Protein AF-A0A2P6SE26-F1 (afdb_monomer_lite)

InterPro domains:
  IPR000719 Protein kinase domain [PF00069] (1-73)
  IPR000719 Protein kinase domain [PS50011] (1-75)
  IPR008271 Serine/threonine-protein kinase, active site [PS00108] (44-56)
  IPR011009 Protein kinase-like domain superfamily [SSF56112] (1-74)
  IPR051343 G-type lectin S-receptor-like kinases and EP1-like glycoproteins [PTHR47976] (1-72)

Sequence (75 aa):
MNRGSLEKVLFGNGPVLDWEKRYGIVLGMARGLAYLHSGCNPKIVHCDIKPENILLHDDLQVKISDFGVSKFISY

Foldseek 3Di:
DPQAFQCCQPPNPHDDDDPVLVVLLVVLVVVQQCCQQPVDVQRKDQVDDDRNQWTADPVSRIDGHDSVPMDGDDD

Secondary structure (DSSP, 8-state):
--S-BHHHHHTSSPPPPPHHHHHHHHHHHHHHHHIIIIISSSEEE-S--SGGGEEE-TTS-EEE---TT-EEE--

pLDDT: mean 91.05, std 9.77, range [51.59, 98.31]

Organism: Rosa chinensis (NCBI:txid74649)

Radius of gyration: 13.22 Å; chains: 1; bounding box: 33×21×35 Å

Structure (mmCIF, N/CA/C/O backbone):
data_AF-A0A2P6SE26-F1
#
_entry.id   AF-A0A2P6SE26-F1
#
loop_
_atom_site.group_PDB
_atom_site.id
_atom_site.type_symbol
_atom_site.label_atom_id
_atom_site.label_alt_id
_atom_site.label_comp_id
_atom_site.label_asym_id
_atom_site.label_entity_id
_atom_site.label_seq_id
_atom_site.pdbx_PDB_ins_code
_atom_site.Cartn_x
_atom_site.Cartn_y
_atom_site.Cartn_z
_atom_site.occupancy
_atom_site.B_iso_or_equiv
_atom_site.auth_seq_id
_atom_site.auth_comp_id
_atom_site.auth_asym_id
_atom_site.auth_atom_id
_atom_site.pdbx_PDB_model_num
ATOM 1 N N . MET A 1 1 ? 11.722 -9.160 2.325 1.00 51.59 1 MET A N 1
ATOM 2 C CA . MET A 1 1 ? 11.060 -8.001 1.682 1.00 51.59 1 MET A CA 1
ATOM 3 C C . MET A 1 1 ? 11.931 -7.658 0.497 1.00 51.59 1 MET A C 1
ATOM 5 O O . MET A 1 1 ? 13.003 -7.114 0.707 1.00 51.59 1 MET A O 1
ATOM 9 N N . ASN A 1 2 ? 11.555 -8.094 -0.702 1.00 59.06 2 ASN A N 1
ATOM 10 C CA . ASN A 1 2 ? 12.538 -8.274 -1.775 1.00 59.06 2 ASN A CA 1
ATOM 11 C C . ASN A 1 2 ? 12.551 -7.144 -2.818 1.00 59.06 2 ASN A C 1
ATOM 13 O O . ASN A 1 2 ? 13.474 -7.095 -3.621 1.00 59.06 2 ASN A O 1
ATOM 17 N N . ARG A 1 3 ? 11.607 -6.185 -2.772 1.00 66.38 3 ARG A N 1
ATOM 18 C CA . ARG A 1 3 ? 11.577 -5.028 -3.696 1.00 66.38 3 ARG A CA 1
ATOM 19 C C . ARG A 1 3 ? 11.614 -3.649 -3.029 1.00 66.38 3 ARG A C 1
ATOM 21 O O . ARG A 1 3 ? 11.650 -2.642 -3.726 1.00 66.38 3 ARG A O 1
ATOM 28 N N . GLY A 1 4 ? 11.668 -3.590 -1.698 1.00 86.38 4 GLY A N 1
ATOM 29 C CA . GLY A 1 4 ? 11.706 -2.325 -0.957 1.00 86.38 4 GLY A CA 1
ATOM 30 C C . GLY A 1 4 ? 10.382 -1.551 -1.0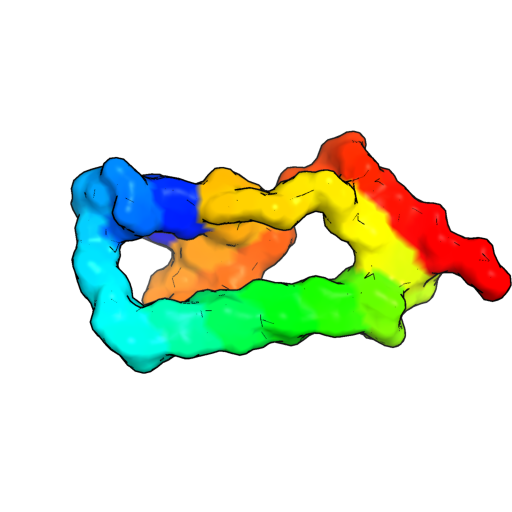03 1.00 86.38 4 GLY A C 1
ATOM 31 O O . GLY A 1 4 ? 9.3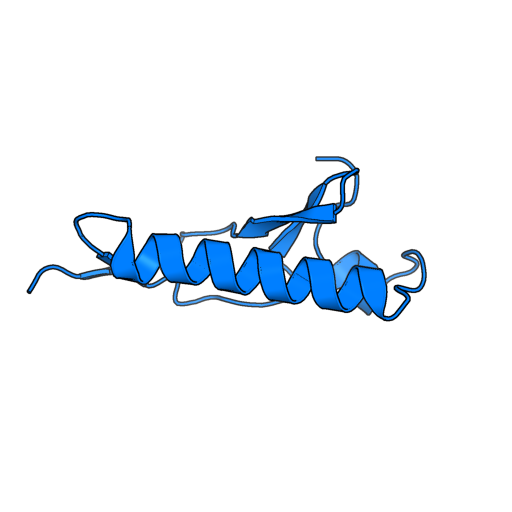12 -2.157 -1.088 1.00 86.38 4 GLY A O 1
ATOM 32 N N . SER A 1 5 ? 10.465 -0.223 -0.890 1.00 92.62 5 SER A N 1
ATOM 33 C CA . SER A 1 5 ? 9.324 0.697 -0.955 1.00 92.62 5 SER A CA 1
ATOM 34 C C . SER A 1 5 ? 8.862 0.936 -2.396 1.00 92.62 5 SER A C 1
ATOM 36 O O . SER A 1 5 ? 9.637 0.829 -3.349 1.00 92.62 5 SER A O 1
ATOM 38 N N . LEU A 1 6 ? 7.596 1.315 -2.559 1.00 93.44 6 LEU A N 1
ATOM 39 C CA . LEU A 1 6 ? 7.022 1.738 -3.832 1.00 93.44 6 LEU A CA 1
ATOM 40 C C . LEU A 1 6 ? 7.711 3.007 -4.355 1.00 93.44 6 LEU A C 1
ATOM 42 O O . LEU A 1 6 ? 7.873 3.143 -5.563 1.00 93.44 6 LEU A O 1
ATOM 46 N N . GLU A 1 7 ? 8.178 3.889 -3.467 1.00 94.31 7 GLU A N 1
ATOM 47 C CA . GLU A 1 7 ? 9.002 5.059 -3.812 1.00 94.31 7 GLU A CA 1
ATOM 48 C C . GLU A 1 7 ? 10.222 4.677 -4.670 1.00 94.31 7 GLU A C 1
ATOM 50 O O . GLU A 1 7 ? 10.379 5.213 -5.768 1.00 94.31 7 GLU A O 1
ATOM 55 N N . LYS A 1 8 ? 11.000 3.663 -4.265 1.00 90.94 8 LYS A N 1
ATOM 56 C CA . LYS A 1 8 ? 12.165 3.184 -5.033 1.00 90.94 8 LYS A CA 1
ATOM 57 C C . LYS A 1 8 ? 11.800 2.663 -6.417 1.00 90.94 8 LYS A C 1
ATOM 59 O O . LYS A 1 8 ? 12.616 2.733 -7.333 1.00 90.94 8 LYS A O 1
ATOM 64 N N . VAL A 1 9 ? 10.597 2.116 -6.570 1.00 90.06 9 VAL A N 1
ATOM 65 C CA . VAL A 1 9 ? 10.122 1.577 -7.848 1.00 90.06 9 VAL A CA 1
ATOM 66 C C . VAL A 1 9 ? 9.567 2.672 -8.756 1.00 90.06 9 VAL A C 1
ATOM 68 O O . VAL A 1 9 ? 9.765 2.604 -9.964 1.00 90.06 9 VAL A O 1
ATOM 71 N N . LEU A 1 10 ? 8.892 3.678 -8.197 1.00 90.94 10 LEU A N 1
ATOM 72 C CA . LEU A 1 10 ? 8.300 4.774 -8.966 1.00 90.94 10 LEU A CA 1
ATOM 73 C C . LEU A 1 10 ? 9.316 5.848 -9.368 1.00 90.94 10 LEU A C 1
ATOM 75 O O . LEU A 1 10 ? 9.197 6.398 -10.460 1.00 90.94 10 LEU A O 1
ATOM 79 N N . PHE A 1 11 ? 10.276 6.157 -8.494 1.00 91.00 11 PHE A N 1
ATOM 80 C CA . PHE A 1 11 ? 11.188 7.297 -8.656 1.00 91.00 11 PHE A CA 1
ATOM 81 C C . PHE A 1 11 ? 12.670 6.908 -8.688 1.00 91.00 11 PHE A C 1
ATOM 83 O O . PHE A 1 11 ? 13.508 7.728 -9.055 1.00 91.00 11 PHE A O 1
ATOM 90 N N . GLY A 1 12 ? 13.004 5.673 -8.308 1.00 87.25 12 GLY A N 1
ATOM 91 C CA . GLY A 1 12 ? 14.359 5.138 -8.413 1.00 87.25 12 GLY A CA 1
ATOM 92 C C . GLY A 1 12 ? 14.603 4.390 -9.725 1.00 87.25 12 GLY A C 1
ATOM 93 O O . GLY A 1 12 ? 13.812 4.431 -10.663 1.00 87.25 12 GLY A O 1
ATOM 94 N N . ASN A 1 13 ? 15.690 3.619 -9.761 1.00 83.94 13 ASN A N 1
ATOM 95 C CA . ASN A 1 13 ? 16.044 2.756 -10.897 1.00 83.94 13 ASN A CA 1
ATOM 96 C C . ASN A 1 13 ? 15.308 1.399 -10.864 1.00 83.94 13 ASN A C 1
ATOM 98 O O . ASN A 1 13 ? 15.871 0.367 -11.233 1.00 83.94 13 ASN A O 1
ATOM 102 N N . GLY A 1 14 ? 14.078 1.377 -10.347 1.00 77.75 14 GLY A N 1
ATOM 103 C CA . GLY A 1 14 ? 13.245 0.180 -10.305 1.00 77.75 14 GLY A CA 1
ATOM 104 C C . GLY A 1 14 ? 12.696 -0.211 -11.683 1.00 77.75 14 GLY A C 1
ATOM 105 O O . GLY A 1 14 ? 12.788 0.553 -12.645 1.00 77.75 14 GLY A O 1
ATOM 106 N N . PRO A 1 15 ? 12.110 -1.414 -11.811 1.00 83.00 15 PRO A N 1
ATOM 107 C CA . PRO A 1 15 ? 11.482 -1.829 -13.056 1.00 83.00 15 PRO A CA 1
ATOM 108 C C . PRO A 1 15 ? 10.273 -0.943 -13.376 1.00 83.00 15 PRO A C 1
ATOM 110 O O . PRO A 1 15 ? 9.462 -0.644 -12.498 1.00 83.00 15 PRO A O 1
ATOM 113 N N . VAL A 1 16 ? 10.101 -0.600 -14.655 1.00 87.38 16 VAL A N 1
ATOM 114 C CA . VAL A 1 16 ? 8.897 0.097 -15.119 1.00 87.38 16 VAL A CA 1
ATOM 115 C C . VAL A 1 16 ? 7.677 -0.788 -14.868 1.00 87.38 16 VAL A C 1
ATOM 117 O O . VAL A 1 16 ? 7.594 -1.926 -15.335 1.00 87.38 16 VAL A O 1
ATOM 120 N N . LEU A 1 17 ? 6.714 -0.250 -14.123 1.00 90.00 17 LEU A N 1
ATOM 121 C CA . LEU A 1 17 ? 5.445 -0.916 -13.865 1.00 90.00 17 LEU A CA 1
ATOM 122 C C . LEU A 1 17 ? 4.518 -0.726 -15.066 1.00 90.00 17 LEU A C 1
ATOM 124 O O . LEU A 1 17 ? 4.147 0.408 -15.390 1.00 90.00 17 LEU A O 1
ATOM 128 N N . ASP A 1 18 ? 4.122 -1.831 -15.693 1.00 92.88 18 ASP A N 1
ATOM 129 C CA . ASP A 1 18 ? 2.996 -1.856 -16.626 1.00 92.88 18 ASP A CA 1
ATOM 130 C C . ASP A 1 18 ? 1.664 -1.600 -15.897 1.00 92.88 18 ASP A C 1
ATOM 132 O O . ASP A 1 18 ? 1.595 -1.500 -14.666 1.00 92.88 18 ASP A O 1
ATOM 136 N N . TRP A 1 19 ? 0.595 -1.434 -16.674 1.00 95.12 19 TRP A N 1
ATOM 137 C CA . TRP A 1 19 ? -0.718 -1.101 -16.132 1.00 95.12 19 TRP A CA 1
ATOM 138 C C . TRP A 1 19 ? -1.258 -2.164 -15.168 1.00 95.12 19 TRP A C 1
ATOM 140 O O . TRP A 1 19 ? -1.785 -1.817 -14.113 1.00 95.12 19 TRP A O 1
ATOM 150 N N . GLU A 1 20 ? -1.089 -3.443 -15.498 1.00 93.31 20 GLU A N 1
ATOM 151 C CA . GLU A 1 20 ? -1.565 -4.556 -14.675 1.00 93.31 20 GLU A CA 1
ATOM 152 C C . GLU A 1 20 ? -0.907 -4.541 -13.290 1.00 93.31 20 GLU A C 1
ATOM 154 O O . GLU A 1 20 ? -1.593 -4.607 -12.266 1.00 93.31 20 GLU A O 1
ATOM 159 N N . LYS A 1 21 ? 0.414 -4.331 -13.237 1.00 91.50 21 LYS A N 1
ATOM 160 C CA . LYS A 1 21 ? 1.153 -4.193 -11.977 1.00 91.50 21 LYS A CA 1
ATOM 161 C C . LYS A 1 21 ? 0.688 -2.985 -11.172 1.00 91.50 21 LYS A C 1
ATOM 163 O O . LYS A 1 21 ? 0.487 -3.104 -9.964 1.00 91.50 21 LYS A O 1
ATOM 168 N N . ARG A 1 22 ? 0.493 -1.827 -11.815 1.00 93.31 22 ARG A N 1
ATOM 169 C CA . ARG A 1 22 ? -0.011 -0.612 -11.142 1.00 93.31 22 ARG A CA 1
ATOM 170 C C . ARG A 1 22 ? -1.390 -0.847 -10.538 1.00 93.31 22 ARG A C 1
ATOM 172 O O . ARG A 1 22 ? -1.618 -0.489 -9.385 1.00 93.31 22 ARG A O 1
ATOM 179 N N . TYR A 1 23 ? -2.282 -1.477 -11.295 1.00 94.44 23 TYR A N 1
ATOM 180 C CA . TYR A 1 23 ? -3.623 -1.807 -10.833 1.00 94.44 23 TYR A CA 1
ATOM 181 C C . TYR A 1 23 ? -3.588 -2.762 -9.635 1.00 94.44 23 TYR A C 1
ATOM 183 O O . TYR A 1 23 ? -4.242 -2.498 -8.626 1.00 94.44 23 TYR A O 1
ATOM 191 N N . GLY A 1 24 ? -2.768 -3.815 -9.697 1.00 93.69 24 GLY A N 1
ATOM 192 C CA . GLY A 1 24 ? -2.566 -4.741 -8.580 1.00 93.69 24 GLY A CA 1
ATOM 193 C C . GLY A 1 24 ? -2.080 -4.039 -7.309 1.00 93.69 24 GLY A C 1
ATOM 194 O O . GLY A 1 24 ? -2.607 -4.295 -6.225 1.00 93.69 24 GLY A O 1
ATOM 195 N N . ILE A 1 25 ? -1.145 -3.092 -7.447 1.00 93.44 25 ILE A N 1
ATOM 196 C CA . ILE A 1 25 ? -0.634 -2.297 -6.323 1.00 93.44 25 ILE A CA 1
ATOM 197 C C . ILE A 1 25 ? -1.749 -1.448 -5.701 1.00 93.44 25 ILE A C 1
ATOM 199 O O . ILE A 1 25 ? -1.978 -1.531 -4.494 1.00 93.44 25 ILE A O 1
ATOM 203 N N . VAL A 1 26 ? -2.480 -0.674 -6.510 1.00 95.31 26 VAL A N 1
ATOM 204 C CA . VAL A 1 26 ? -3.577 0.186 -6.027 1.00 95.31 26 VAL A CA 1
ATOM 205 C C . VAL A 1 26 ? -4.672 -0.644 -5.355 1.00 95.31 26 VAL A C 1
ATOM 207 O O . VAL A 1 26 ? -5.154 -0.280 -4.281 1.00 95.31 26 VAL A O 1
ATOM 210 N N . LEU A 1 27 ? -5.031 -1.792 -5.934 1.00 96.00 27 LEU A N 1
ATOM 211 C CA . LEU A 1 27 ? -6.016 -2.701 -5.355 1.00 96.00 27 LEU A CA 1
ATOM 212 C C . LEU A 1 27 ? -5.544 -3.275 -4.010 1.00 96.00 27 LEU A C 1
ATOM 214 O O . LEU A 1 27 ? -6.326 -3.340 -3.060 1.00 96.00 27 LEU A O 1
ATOM 218 N N . GLY A 1 28 ? -4.271 -3.662 -3.901 1.00 94.69 28 GLY A N 1
ATOM 219 C CA . GLY A 1 28 ? -3.665 -4.121 -2.650 1.00 94.69 28 GLY A CA 1
ATOM 220 C C . GLY A 1 28 ? -3.678 -3.043 -1.563 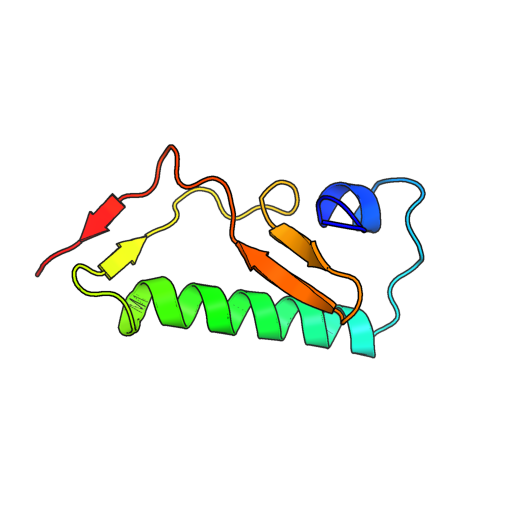1.00 94.69 28 GLY A C 1
ATOM 221 O O . GLY A 1 28 ? -4.093 -3.314 -0.435 1.00 94.69 28 GLY A O 1
ATOM 222 N N . MET A 1 29 ? -3.315 -1.805 -1.913 1.00 96.56 29 MET A N 1
ATOM 223 C CA . MET A 1 29 ? -3.390 -0.653 -1.005 1.00 96.56 29 MET A CA 1
ATOM 224 C C . MET A 1 29 ? -4.821 -0.411 -0.518 1.00 96.56 29 MET A C 1
ATOM 226 O O . MET A 1 29 ? -5.043 -0.266 0.683 1.00 96.56 29 MET A O 1
ATOM 230 N N . ALA A 1 30 ? -5.800 -0.418 -1.427 1.00 97.06 30 ALA A N 1
ATOM 231 C CA . ALA A 1 30 ? -7.206 -0.224 -1.086 1.00 97.06 30 ALA A CA 1
ATOM 232 C C . ALA A 1 30 ? -7.726 -1.317 -0.139 1.00 97.06 30 ALA A C 1
ATOM 234 O O . ALA A 1 30 ? -8.418 -1.009 0.830 1.00 97.06 30 ALA A O 1
ATOM 235 N N . ARG A 1 31 ? -7.344 -2.582 -0.361 1.00 96.94 31 ARG A N 1
ATOM 236 C CA . ARG A 1 31 ? -7.674 -3.699 0.541 1.00 96.94 31 ARG A CA 1
ATOM 237 C C . ARG A 1 31 ? -7.054 -3.520 1.925 1.00 96.94 31 ARG A C 1
ATOM 239 O O . ARG A 1 31 ? -7.747 -3.709 2.920 1.00 96.94 31 ARG A O 1
ATOM 246 N N . GLY A 1 32 ? -5.782 -3.124 1.993 1.00 96.50 32 GLY A N 1
ATOM 247 C CA . GLY A 1 32 ? -5.104 -2.837 3.258 1.00 96.50 32 GLY A CA 1
ATOM 248 C C . GLY A 1 32 ? -5.783 -1.705 4.032 1.00 96.50 32 GLY A C 1
ATOM 249 O O . GLY A 1 32 ? -6.079 -1.858 5.213 1.00 96.50 32 GLY A O 1
ATOM 250 N N . LEU A 1 33 ? -6.113 -0.601 3.358 1.00 97.69 33 LEU A N 1
ATOM 251 C CA . LEU A 1 33 ? -6.829 0.526 3.964 1.00 97.69 33 LEU A CA 1
ATOM 252 C C . LEU A 1 33 ? -8.238 0.144 4.426 1.00 97.69 33 LEU A C 1
ATOM 254 O O . LEU A 1 33 ? -8.639 0.508 5.529 1.00 97.69 33 LEU A O 1
ATOM 258 N N . ALA A 1 34 ? -8.977 -0.625 3.625 1.00 97.94 34 ALA A N 1
ATOM 259 C CA . ALA A 1 34 ? -10.292 -1.128 4.012 1.00 97.94 34 ALA A CA 1
ATOM 260 C C . ALA A 1 34 ? -10.207 -2.015 5.264 1.00 97.94 34 ALA A C 1
ATOM 262 O O . ALA A 1 34 ? -11.028 -1.886 6.172 1.00 97.94 34 ALA A O 1
ATOM 263 N N . TYR A 1 35 ? -9.180 -2.864 5.355 1.00 97.69 35 TYR A N 1
ATOM 264 C CA . TYR A 1 35 ? -8.933 -3.669 6.547 1.00 97.69 35 TYR A CA 1
ATOM 265 C C . TYR A 1 35 ? -8.658 -2.796 7.780 1.00 97.69 35 TYR A C 1
ATOM 267 O O . TYR A 1 35 ? -9.296 -2.995 8.808 1.00 97.69 35 TYR A O 1
ATOM 275 N N . LEU A 1 36 ? -7.804 -1.775 7.677 1.00 97.62 36 LEU A N 1
ATOM 276 C CA . LEU A 1 36 ? -7.534 -0.863 8.797 1.00 97.62 36 LEU A CA 1
ATOM 277 C C . LEU A 1 36 ? -8.790 -0.103 9.258 1.00 97.62 36 LEU A C 1
ATOM 279 O O . LEU A 1 36 ? -9.042 0.018 10.457 1.00 97.62 36 LEU A O 1
ATOM 283 N N . HIS A 1 37 ? -9.598 0.388 8.314 1.00 97.12 37 HIS A N 1
ATOM 284 C CA . HIS A 1 37 ? -10.759 1.233 8.609 1.00 97.12 37 HIS A CA 1
ATOM 285 C C . HIS A 1 37 ? -12.011 0.457 9.034 1.00 97.12 37 HIS A C 1
ATOM 287 O O . HIS A 1 37 ? -12.898 1.026 9.672 1.00 97.12 37 HIS A O 1
ATOM 293 N N . SER A 1 38 ? -12.153 -0.801 8.618 1.00 95.88 38 SER A N 1
ATOM 294 C CA . SER A 1 38 ? -13.395 -1.571 8.797 1.00 95.88 38 SER A CA 1
ATOM 295 C C . SER A 1 38 ? -13.184 -2.991 9.318 1.00 95.88 38 SER A C 1
ATOM 297 O O . SER A 1 38 ? -14.107 -3.547 9.901 1.00 95.88 38 SER A O 1
ATOM 299 N N . GLY A 1 39 ? -12.003 -3.577 9.122 1.00 96.31 39 GLY A N 1
ATOM 300 C CA . GLY A 1 39 ? -11.657 -4.914 9.615 1.00 96.31 39 GLY A CA 1
ATOM 301 C C . GLY A 1 39 ? -11.023 -4.923 11.009 1.00 96.31 39 GLY A C 1
ATOM 302 O O . GLY A 1 39 ? -11.146 -5.914 11.723 1.00 96.31 39 GLY A O 1
ATOM 303 N N . CYS A 1 40 ? -10.362 -3.838 11.419 1.00 96.31 40 CYS A N 1
ATOM 304 C CA . CYS A 1 40 ? -9.776 -3.709 12.752 1.00 96.31 40 CYS A CA 1
ATOM 305 C C . CYS A 1 40 ? -10.775 -3.151 13.775 1.00 96.31 40 CYS A C 1
ATOM 307 O O . CYS A 1 40 ? -11.542 -2.234 13.479 1.00 96.31 40 CYS A O 1
ATOM 309 N N . ASN A 1 41 ? -10.706 -3.672 15.004 1.00 95.25 41 ASN A N 1
ATOM 310 C CA . ASN A 1 41 ? -11.403 -3.124 16.163 1.00 95.25 41 ASN A CA 1
ATOM 311 C C . ASN A 1 41 ? -10.425 -2.992 17.351 1.00 95.25 41 ASN A C 1
ATOM 313 O O . ASN A 1 41 ? -9.956 -4.023 17.841 1.00 95.25 41 ASN A O 1
ATOM 317 N N . PRO A 1 42 ? -10.107 -1.770 17.819 1.00 94.44 42 PRO A N 1
ATOM 318 C CA . PRO A 1 42 ? -10.582 -0.479 17.306 1.00 94.44 42 PRO A CA 1
ATOM 319 C C . PRO A 1 42 ? -10.107 -0.198 15.871 1.00 94.44 42 PRO A C 1
ATOM 321 O O . PRO A 1 42 ? -9.114 -0.765 15.409 1.00 94.44 42 PRO A O 1
ATOM 324 N N . LYS A 1 43 ? -10.826 0.680 15.160 1.00 97.25 43 LYS A N 1
ATOM 325 C CA . LYS A 1 43 ? -10.465 1.087 13.793 1.00 97.25 43 LYS A CA 1
ATOM 326 C C . LYS A 1 43 ? -9.121 1.808 13.821 1.00 97.25 43 LYS A C 1
ATOM 328 O O . LYS A 1 43 ? -8.837 2.537 14.770 1.00 97.25 43 LYS A O 1
ATOM 333 N N . ILE A 1 44 ? -8.312 1.645 12.782 1.00 98.31 44 ILE A N 1
ATOM 334 C CA . ILE A 1 44 ? -6.985 2.265 12.686 1.00 98.31 44 ILE A CA 1
ATOM 335 C C . ILE A 1 44 ? -6.981 3.261 11.534 1.00 98.31 44 ILE A C 1
ATOM 337 O O . ILE A 1 44 ? -7.235 2.877 10.400 1.00 98.31 44 ILE A O 1
ATOM 341 N N . VAL A 1 45 ? -6.630 4.520 11.792 1.00 97.88 45 VAL A N 1
ATOM 342 C CA . VAL A 1 45 ? -6.303 5.500 10.745 1.00 97.88 45 VAL A CA 1
ATOM 343 C C . VAL A 1 45 ? -4.788 5.593 10.630 1.00 97.88 45 VAL A C 1
ATOM 345 O O . VAL A 1 45 ? -4.113 5.904 11.610 1.00 97.88 45 VAL A O 1
ATOM 348 N N . HIS A 1 46 ? -4.249 5.328 9.436 1.00 98.31 46 HIS A N 1
ATOM 349 C CA . HIS A 1 46 ? -2.797 5.272 9.225 1.00 98.31 46 HIS A CA 1
ATOM 350 C C . HIS A 1 46 ? -2.103 6.636 9.396 1.00 98.31 46 HIS A C 1
ATOM 352 O O . HIS A 1 46 ? -1.021 6.713 9.971 1.00 98.31 46 HIS A O 1
ATOM 358 N N . CYS A 1 47 ? -2.740 7.709 8.908 1.00 97.69 47 CYS A N 1
ATOM 359 C CA . CYS A 1 47 ? -2.270 9.107 8.904 1.00 97.69 47 CYS A CA 1
ATOM 360 C C . CYS A 1 47 ? -1.029 9.437 8.050 1.00 97.69 47 CYS A C 1
ATOM 362 O O . CYS A 1 47 ? -0.811 10.613 7.789 1.00 97.69 47 CYS A O 1
ATOM 364 N N . ASP A 1 48 ? -0.267 8.451 7.567 1.00 97.50 48 ASP A N 1
ATOM 365 C CA . ASP A 1 48 ? 0.941 8.699 6.753 1.00 97.50 48 ASP A CA 1
ATOM 366 C C . ASP A 1 48 ? 1.036 7.784 5.514 1.00 97.50 48 ASP A C 1
ATOM 368 O O . ASP A 1 48 ? 1.966 6.994 5.357 1.00 97.50 48 ASP A O 1
ATOM 372 N N . ILE A 1 49 ? 0.004 7.801 4.660 1.00 97.56 49 ILE A N 1
ATOM 373 C CA . ILE A 1 49 ? -0.005 7.016 3.412 1.00 97.56 49 ILE A CA 1
ATOM 374 C C . ILE A 1 49 ? 0.764 7.763 2.322 1.00 97.56 49 ILE A C 1
ATOM 376 O O . ILE A 1 49 ? 0.319 8.804 1.842 1.00 97.56 49 ILE A O 1
ATOM 380 N N . LYS A 1 50 ? 1.893 7.185 1.907 1.00 96.25 50 LYS A N 1
ATOM 381 C CA . LYS A 1 50 ? 2.798 7.696 0.869 1.00 96.25 50 LYS A CA 1
ATOM 382 C C . LYS A 1 50 ? 3.666 6.562 0.300 1.00 96.25 50 LYS A C 1
ATOM 384 O O . LYS A 1 50 ? 3.799 5.542 0.979 1.00 96.25 50 LYS A O 1
ATOM 389 N N . PRO A 1 51 ? 4.242 6.683 -0.911 1.00 95.19 51 PRO A N 1
ATOM 390 C CA . PRO A 1 51 ? 4.976 5.594 -1.570 1.00 95.19 51 PRO A CA 1
ATOM 391 C C . PRO A 1 51 ? 6.124 4.968 -0.753 1.00 95.19 51 PRO A C 1
ATOM 393 O O . PRO A 1 51 ? 6.432 3.789 -0.920 1.00 95.19 51 PRO A O 1
ATOM 396 N N . GLU A 1 52 ? 6.744 5.719 0.150 1.00 96.00 52 GLU A N 1
ATOM 397 C CA . GLU A 1 52 ? 7.798 5.278 1.070 1.00 96.00 52 GLU A CA 1
ATOM 398 C C . GLU A 1 52 ? 7.290 4.212 2.049 1.00 96.00 52 GLU A C 1
ATOM 400 O O . GLU A 1 52 ? 7.995 3.249 2.347 1.00 96.00 52 GLU A O 1
ATOM 405 N N . ASN A 1 53 ? 6.033 4.355 2.474 1.00 97.31 53 ASN A N 1
ATOM 406 C CA . ASN A 1 53 ? 5.359 3.517 3.465 1.00 97.31 53 ASN A CA 1
ATOM 407 C C . ASN A 1 53 ? 4.557 2.368 2.832 1.00 97.31 53 ASN A C 1
ATOM 409 O O . ASN A 1 53 ? 3.781 1.686 3.504 1.00 97.31 53 ASN A O 1
ATOM 413 N N . ILE A 1 54 ? 4.728 2.151 1.528 1.00 96.25 54 ILE A N 1
ATOM 414 C CA . ILE A 1 54 ? 4.111 1.057 0.784 1.00 96.25 54 ILE A CA 1
ATOM 415 C C . ILE A 1 54 ? 5.213 0.089 0.373 1.00 96.25 54 ILE A C 1
ATOM 417 O O . ILE A 1 54 ? 6.020 0.390 -0.500 1.00 96.25 54 ILE A O 1
ATOM 421 N N . LEU A 1 55 ? 5.258 -1.084 0.996 1.00 94.44 55 LEU A N 1
ATOM 422 C CA . LEU A 1 55 ? 6.281 -2.093 0.738 1.00 94.44 55 LEU A CA 1
ATOM 423 C C . LEU A 1 55 ? 5.800 -3.098 -0.307 1.00 94.44 55 LEU A C 1
ATOM 425 O O . LEU A 1 55 ? 4.671 -3.590 -0.235 1.00 94.44 55 LEU A O 1
ATOM 429 N N . LEU A 1 56 ? 6.682 -3.439 -1.247 1.00 90.75 56 LEU A N 1
ATOM 430 C CA . LEU A 1 56 ? 6.408 -4.392 -2.319 1.00 90.75 56 LEU A CA 1
ATOM 431 C C . LEU A 1 56 ? 7.123 -5.731 -2.076 1.00 90.75 56 LEU A C 1
ATOM 433 O O . LEU A 1 56 ? 8.323 -5.792 -1.780 1.00 90.75 56 LEU A O 1
ATOM 437 N N . HIS A 1 57 ? 6.380 -6.823 -2.238 1.00 84.44 57 HIS A N 1
ATOM 438 C CA . HIS A 1 57 ? 6.897 -8.192 -2.277 1.00 84.44 57 HIS A CA 1
ATOM 439 C C . HIS A 1 57 ? 6.877 -8.764 -3.706 1.00 84.44 57 HIS A C 1
ATOM 441 O O . HIS A 1 57 ? 6.299 -8.168 -4.616 1.00 84.44 57 HIS A O 1
ATOM 447 N N . ASP A 1 58 ? 7.541 -9.908 -3.906 1.00 72.12 58 ASP A N 1
ATOM 448 C CA . ASP A 1 58 ? 7.806 -10.473 -5.239 1.00 72.12 58 ASP A CA 1
ATOM 449 C C . ASP A 1 58 ? 6.539 -10.807 -6.037 1.00 72.12 58 ASP A C 1
ATOM 451 O O . ASP A 1 58 ? 6.522 -10.595 -7.250 1.00 72.12 58 ASP A O 1
ATOM 455 N N . ASP A 1 59 ? 5.455 -11.171 -5.350 1.00 70.81 59 ASP A N 1
ATOM 456 C CA . ASP A 1 59 ? 4.155 -11.514 -5.947 1.00 70.81 59 ASP A CA 1
ATOM 457 C C . ASP A 1 59 ? 3.210 -10.306 -6.096 1.00 70.81 59 ASP A C 1
ATOM 459 O O . ASP A 1 59 ? 1.991 -10.449 -6.019 1.00 70.81 59 ASP A O 1
ATOM 463 N N . LEU A 1 60 ? 3.752 -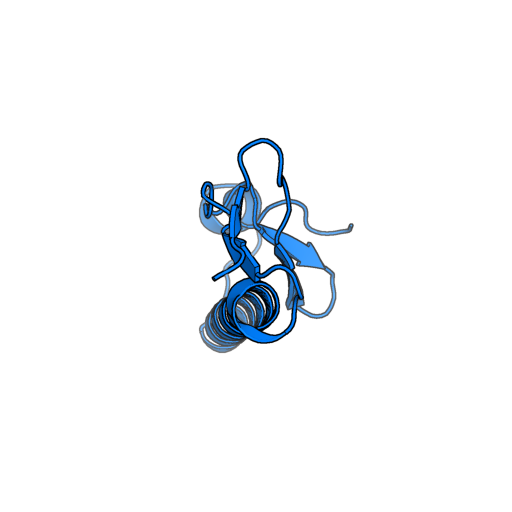9.085 -6.210 1.00 66.69 60 LEU A N 1
ATOM 464 C CA . LEU A 1 60 ? 2.982 -7.824 -6.197 1.00 66.69 60 LEU A CA 1
ATOM 465 C C . LEU A 1 60 ? 2.118 -7.641 -4.938 1.00 66.69 60 LEU A C 1
ATOM 467 O O . LEU A 1 60 ? 1.212 -6.808 -4.900 1.00 66.69 60 LEU A O 1
ATOM 471 N N . GLN A 1 61 ? 2.418 -8.399 -3.884 1.00 82.50 61 GLN A N 1
ATOM 472 C CA . GLN A 1 61 ? 1.782 -8.242 -2.588 1.00 82.50 61 GLN A CA 1
ATOM 473 C C . GLN A 1 61 ? 2.245 -6.924 -1.974 1.00 82.50 61 GLN A C 1
ATOM 475 O O . GLN A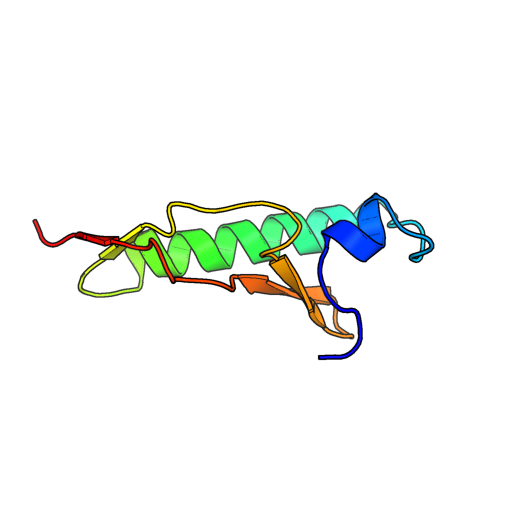 1 61 ? 3.436 -6.717 -1.719 1.00 82.50 61 GLN A O 1
ATOM 480 N N . VAL A 1 62 ? 1.279 -6.040 -1.749 1.00 91.56 62 VAL A N 1
ATOM 481 C CA . VAL A 1 62 ? 1.492 -4.741 -1.122 1.00 91.56 62 VAL A CA 1
ATOM 482 C C . VAL A 1 62 ? 1.292 -4.855 0.381 1.00 91.56 62 VAL A C 1
ATOM 484 O O . VAL A 1 62 ? 0.328 -5.466 0.842 1.00 91.56 62 VAL A O 1
ATOM 487 N N . LYS A 1 63 ? 2.175 -4.218 1.150 1.00 93.94 63 LYS A N 1
ATOM 488 C CA . LYS A 1 63 ? 2.006 -4.030 2.592 1.00 93.94 63 LYS A CA 1
ATOM 489 C C . LYS A 1 63 ? 2.081 -2.555 2.942 1.00 93.94 63 LYS A C 1
ATOM 491 O O . LYS A 1 63 ? 3.000 -1.864 2.518 1.00 93.94 63 LYS A O 1
ATOM 496 N N . ILE A 1 64 ? 1.122 -2.106 3.740 1.00 96.38 64 ILE A N 1
ATOM 497 C CA . ILE A 1 64 ? 1.156 -0.789 4.376 1.00 96.38 64 ILE A CA 1
ATOM 498 C C . ILE A 1 64 ? 2.074 -0.899 5.600 1.00 96.38 64 ILE A C 1
ATOM 500 O O . ILE A 1 64 ? 1.950 -1.854 6.372 1.00 96.38 64 ILE A O 1
ATOM 504 N N . SER A 1 65 ? 3.012 0.030 5.751 1.00 96.06 65 SER A N 1
ATOM 505 C CA . SER A 1 65 ? 3.993 0.067 6.840 1.00 96.06 65 SER A CA 1
ATOM 506 C C . SER A 1 65 ? 4.092 1.453 7.472 1.00 96.06 65 SER A C 1
ATOM 508 O O . SER A 1 65 ? 3.602 2.416 6.908 1.00 96.06 65 SER A O 1
ATOM 510 N N . ASP A 1 66 ? 4.828 1.537 8.581 1.00 96.50 66 ASP A N 1
ATOM 511 C CA . ASP A 1 66 ? 5.062 2.760 9.361 1.00 96.50 66 ASP A CA 1
ATOM 512 C C . ASP A 1 66 ? 3.798 3.358 9.999 1.00 96.50 66 ASP A C 1
ATOM 514 O O . ASP A 1 66 ? 3.235 4.368 9.584 1.00 96.50 66 ASP A O 1
ATOM 518 N N . PHE A 1 67 ? 3.387 2.718 11.093 1.00 97.19 67 PHE A N 1
ATOM 519 C CA . PHE A 1 67 ? 2.247 3.134 11.905 1.00 97.19 67 PHE A CA 1
ATOM 520 C C . PHE A 1 67 ? 2.639 4.132 13.012 1.00 97.19 67 PHE A C 1
ATOM 522 O O . PHE A 1 67 ? 1.885 4.313 13.970 1.00 97.19 67 PHE A O 1
ATOM 529 N N . GLY A 1 68 ? 3.811 4.778 12.926 1.00 97.00 68 GLY A N 1
ATOM 530 C CA . GLY A 1 68 ? 4.362 5.614 14.003 1.00 97.00 68 GLY A CA 1
ATOM 531 C C . GLY A 1 68 ? 3.472 6.794 14.414 1.00 97.00 68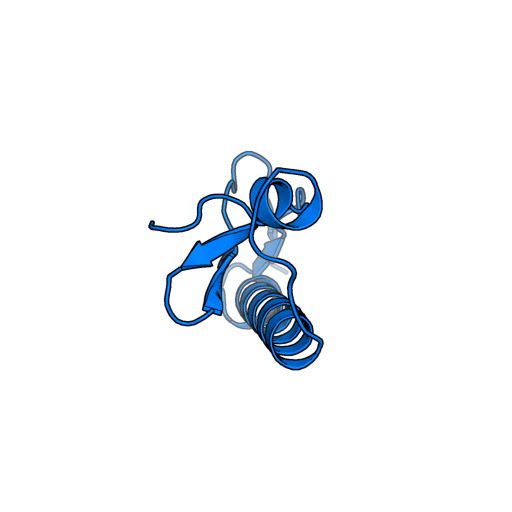 GLY A C 1
ATOM 532 O O . GLY A 1 68 ? 3.505 7.227 15.564 1.00 97.00 68 GLY A O 1
ATOM 533 N N . VAL A 1 69 ? 2.630 7.280 13.497 1.00 97.06 69 VAL A N 1
ATOM 534 C CA . VAL A 1 69 ? 1.663 8.369 13.737 1.00 97.06 69 VAL A CA 1
ATOM 535 C C . VAL A 1 69 ? 0.202 7.921 13.649 1.00 97.06 69 VAL A C 1
ATOM 537 O O . VAL A 1 69 ? -0.705 8.758 13.695 1.00 97.06 69 VAL A O 1
ATOM 540 N N . SER A 1 70 ? -0.045 6.615 13.535 1.00 97.94 70 SER A N 1
ATOM 541 C CA . SER A 1 70 ? -1.394 6.072 13.393 1.00 97.94 70 SER A CA 1
ATOM 542 C C . SER A 1 70 ? -2.248 6.298 14.637 1.00 97.94 70 SER A C 1
ATOM 544 O O . SER A 1 70 ? -1.755 6.442 15.759 1.00 97.94 70 SER A O 1
ATOM 546 N N . LYS A 1 71 ? -3.565 6.334 14.433 1.00 97.38 71 LYS A N 1
ATOM 547 C CA . LYS A 1 71 ? -4.553 6.590 15.483 1.00 97.38 71 LYS A CA 1
ATOM 548 C C . LYS A 1 71 ? -5.548 5.446 15.566 1.00 97.38 71 LYS A C 1
ATOM 550 O O . LYS A 1 71 ? -6.078 5.011 14.546 1.00 97.38 71 LYS A O 1
ATOM 555 N N . PHE A 1 72 ? -5.837 5.010 16.786 1.00 97.06 72 PHE A N 1
ATOM 556 C CA . PHE A 1 72 ? -6.988 4.160 17.057 1.00 97.06 72 PHE A CA 1
ATOM 557 C C . PHE A 1 72 ? -8.228 5.036 17.218 1.00 97.06 72 PHE A C 1
ATOM 559 O O . PHE A 1 72 ? -8.191 6.038 17.931 1.00 97.06 72 PHE A O 1
ATOM 566 N N . ILE A 1 73 ? -9.316 4.659 16.557 1.00 94.25 73 ILE A N 1
ATOM 567 C CA . ILE A 1 73 ? -10.612 5.317 16.673 1.00 94.25 73 ILE A CA 1
ATOM 568 C C . ILE A 1 73 ? -11.625 4.279 17.148 1.00 94.25 73 ILE A C 1
ATOM 570 O O . ILE A 1 73 ? -11.864 3.265 16.487 1.00 94.25 73 ILE A O 1
ATOM 574 N N . SER A 1 74 ? -12.224 4.558 18.298 1.00 80.38 74 SER A N 1
ATOM 575 C CA . SER A 1 74 ? -13.402 3.873 18.819 1.00 80.38 74 SER A CA 1
ATOM 576 C C . SER A 1 74 ? -14.537 4.889 18.883 1.00 80.38 74 SER A C 1
ATOM 578 O O . SER A 1 74 ? -14.364 5.945 19.495 1.00 80.38 74 SER A O 1
ATOM 580 N N . TYR A 1 75 ? -15.654 4.581 18.230 1.00 65.62 75 TYR A N 1
ATOM 581 C CA . TYR A 1 75 ? -16.918 5.288 18.426 1.00 65.62 75 TYR A CA 1
ATOM 582 C C . TYR A 1 75 ? -17.791 4.481 19.376 1.00 65.62 75 TYR A C 1
ATOM 584 O O . TYR A 1 75 ? -17.696 3.233 19.299 1.00 65.62 75 TYR A O 1
#